Protein AF-A0A7C1DP06-F1 (afdb_monomer_lite)

Sequence (91 aa):
MLVSESWYHKLDPPARELVTRAAKEAAQYEWKWAAEQDKIALQQCLDRGMTIHKLEDEPVWQERARSLWPKFYEQVGGQEVIDEVVGIMAK

Structure (mmCIF, N/CA/C/O backbone):
data_AF-A0A7C1DP06-F1
#
_entry.id   AF-A0A7C1DP06-F1
#
loop_
_atom_site.group_PDB
_atom_site.id
_atom_site.type_symbol
_atom_site.label_atom_id
_atom_site.label_alt_id
_atom_site.label_comp_id
_atom_site.label_asym_id
_atom_site.label_entity_id
_atom_site.label_seq_id
_atom_site.pdbx_PDB_ins_code
_atom_site.Cartn_x
_atom_site.Cartn_y
_atom_site.Cartn_z
_atom_site.occupancy
_atom_site.B_iso_or_equiv
_atom_site.auth_seq_id
_atom_site.auth_comp_id
_atom_site.auth_asym_id
_atom_site.auth_atom_id
_atom_site.pdbx_PDB_model_num
ATOM 1 N N . MET A 1 1 ? 2.905 -2.948 -8.485 1.00 81.19 1 MET A N 1
ATOM 2 C CA . MET A 1 1 ? 3.620 -4.018 -9.218 1.00 81.19 1 MET A CA 1
ATOM 3 C C . MET A 1 1 ? 5.072 -3.606 -9.390 1.00 81.19 1 MET A C 1
ATOM 5 O O . MET A 1 1 ? 5.309 -2.462 -9.753 1.00 81.19 1 MET A O 1
ATOM 9 N N . LEU A 1 2 ? 6.018 -4.510 -9.136 1.00 90.94 2 LEU A N 1
ATOM 10 C CA . LEU A 1 2 ? 7.437 -4.309 -9.435 1.00 90.94 2 LEU A CA 1
ATOM 11 C C . LEU A 1 2 ? 7.891 -5.380 -10.429 1.00 90.94 2 LEU A C 1
ATOM 13 O O . LEU A 1 2 ? 7.452 -6.526 -10.348 1.00 90.94 2 LEU A O 1
ATOM 17 N N . VAL A 1 3 ? 8.755 -4.995 -11.363 1.00 93.12 3 VAL A N 1
ATOM 18 C CA . VAL A 1 3 ? 9.351 -5.878 -12.374 1.00 93.12 3 VAL A CA 1
ATOM 19 C C . VAL A 1 3 ? 10.845 -5.586 -12.478 1.00 93.12 3 VAL A C 1
ATOM 21 O O . VAL A 1 3 ? 11.303 -4.529 -12.048 1.00 93.12 3 VAL A O 1
ATOM 24 N N . SER A 1 4 ? 11.617 -6.510 -13.054 1.00 96.38 4 SER A N 1
ATOM 25 C CA . SER A 1 4 ? 13.046 -6.274 -13.284 1.00 96.38 4 SER A CA 1
ATOM 26 C C . SER A 1 4 ? 13.253 -5.099 -14.239 1.00 96.38 4 SER A C 1
ATOM 28 O O . SER A 1 4 ? 12.770 -5.120 -15.373 1.00 96.38 4 SER A O 1
ATOM 30 N N . GLU A 1 5 ? 14.038 -4.114 -13.807 1.00 94.62 5 GLU A N 1
ATOM 31 C CA . GLU A 1 5 ? 14.384 -2.946 -14.618 1.00 94.62 5 GLU A CA 1
ATOM 32 C C . GLU A 1 5 ? 15.101 -3.348 -15.917 1.00 94.62 5 GLU A C 1
ATOM 34 O O . GLU A 1 5 ? 14.764 -2.874 -17.001 1.00 94.62 5 GLU A O 1
ATOM 39 N N . SER A 1 6 ? 16.040 -4.296 -15.833 1.00 96.94 6 SER A N 1
ATOM 40 C CA . SER A 1 6 ? 16.798 -4.753 -17.005 1.00 96.94 6 SER A CA 1
ATOM 41 C C . SER A 1 6 ? 15.920 -5.417 -18.069 1.00 96.94 6 SER A C 1
ATOM 43 O O . SER A 1 6 ? 16.206 -5.311 -19.259 1.00 96.94 6 SER A O 1
ATOM 45 N N . TRP A 1 7 ? 14.853 -6.104 -17.656 1.00 97.25 7 TRP A N 1
ATOM 46 C CA . TRP A 1 7 ? 13.871 -6.674 -18.573 1.00 97.25 7 TRP A CA 1
ATOM 47 C C . TRP A 1 7 ? 13.002 -5.577 -19.187 1.00 97.25 7 TRP A C 1
ATOM 49 O O . TRP A 1 7 ? 12.822 -5.545 -20.401 1.00 97.25 7 TRP A O 1
ATOM 59 N N . TYR A 1 8 ? 12.525 -4.647 -18.363 1.00 96.00 8 TYR A N 1
ATOM 60 C CA . TYR A 1 8 ? 11.640 -3.575 -18.799 1.00 96.00 8 TYR A CA 1
ATOM 61 C C . TYR A 1 8 ? 12.297 -2.650 -19.839 1.00 96.00 8 TYR A C 1
ATOM 63 O O . TYR A 1 8 ? 11.664 -2.278 -20.828 1.00 96.00 8 TYR A O 1
ATOM 71 N N . HIS A 1 9 ? 13.589 -2.341 -19.680 1.00 95.38 9 HIS A N 1
ATOM 72 C CA . HIS A 1 9 ? 14.343 -1.542 -20.657 1.00 95.38 9 HIS A CA 1
ATOM 73 C C . HIS A 1 9 ? 14.614 -2.266 -21.980 1.00 95.38 9 HIS A C 1
ATOM 75 O O . HIS A 1 9 ? 14.826 -1.599 -22.990 1.00 95.38 9 HIS A O 1
ATOM 81 N N . LYS A 1 10 ? 14.590 -3.606 -22.004 1.00 97.19 10 LYS A N 1
ATOM 82 C CA . LYS A 1 10 ? 14.766 -4.397 -23.236 1.00 97.19 10 LYS A CA 1
ATOM 83 C C . LYS A 1 10 ? 13.518 -4.431 -24.119 1.00 97.19 10 LYS A C 1
ATOM 85 O O . LYS A 1 10 ? 13.621 -4.851 -25.267 1.00 97.19 10 LYS A O 1
ATOM 90 N N . LEU A 1 11 ? 12.358 -4.029 -23.597 1.00 96.75 11 LEU A N 1
ATOM 91 C CA . LEU A 1 11 ? 11.128 -3.932 -24.379 1.00 96.75 11 LEU A CA 1
ATOM 92 C C . LEU A 1 11 ? 11.245 -2.805 -25.410 1.00 96.75 11 LEU A C 1
ATOM 94 O O . LEU A 1 11 ? 11.766 -1.724 -25.114 1.00 96.75 11 LEU A O 1
ATOM 98 N N . ASP A 1 12 ? 10.716 -3.038 -26.607 1.00 97.56 12 ASP A N 1
ATOM 99 C CA . ASP A 1 12 ? 10.532 -1.978 -27.587 1.00 97.56 12 ASP A CA 1
ATOM 100 C C . ASP A 1 12 ? 9.502 -0.948 -27.073 1.00 97.56 12 ASP A C 1
ATOM 102 O O . ASP A 1 12 ? 8.669 -1.265 -26.212 1.00 97.56 12 ASP A O 1
ATOM 106 N N . PRO A 1 13 ? 9.552 0.313 -27.549 1.00 96.69 13 PRO A N 1
ATOM 107 C CA . PRO A 1 13 ? 8.712 1.377 -27.001 1.00 96.69 13 PRO A CA 1
ATOM 108 C C . PRO A 1 13 ? 7.205 1.046 -26.957 1.00 96.69 13 PRO A C 1
ATOM 110 O O . PRO A 1 13 ? 6.608 1.283 -25.903 1.00 96.69 13 PRO A O 1
ATOM 113 N N . PRO A 1 14 ? 6.594 0.440 -28.001 1.00 97.25 14 PRO A N 1
ATOM 114 C CA . PRO A 1 14 ? 5.181 0.059 -27.968 1.00 97.25 14 PRO A CA 1
ATOM 115 C C . PRO A 1 14 ? 4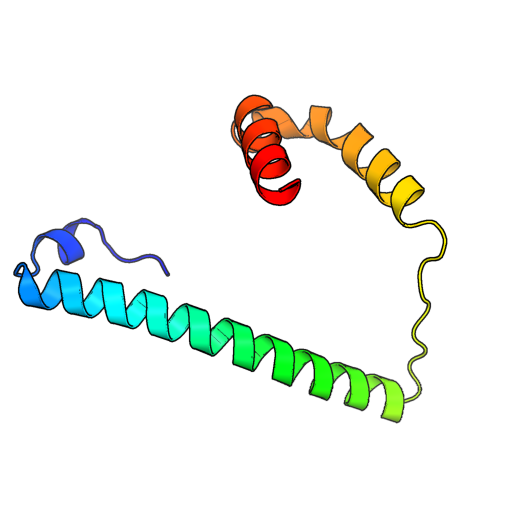.846 -0.986 -26.896 1.00 97.25 14 PRO A C 1
ATOM 117 O O . PRO A 1 14 ? 3.856 -0.833 -26.177 1.00 97.25 14 PRO A O 1
ATOM 120 N N . ALA A 1 15 ? 5.662 -2.036 -26.736 1.00 96.75 15 ALA A N 1
ATOM 121 C CA . ALA A 1 15 ? 5.413 -3.051 -25.713 1.00 96.75 15 ALA A CA 1
ATOM 122 C C . ALA A 1 15 ? 5.596 -2.485 -24.301 1.00 96.75 15 ALA A C 1
ATOM 124 O O . ALA A 1 15 ? 4.826 -2.804 -23.394 1.00 96.75 15 ALA A O 1
ATOM 125 N N . ARG A 1 16 ? 6.581 -1.604 -24.109 1.00 96.69 16 ARG A N 1
ATOM 126 C CA . ARG A 1 16 ? 6.821 -0.944 -22.823 1.00 96.69 16 ARG A CA 1
ATOM 127 C C . ARG A 1 16 ? 5.643 -0.065 -22.393 1.00 96.69 16 ARG A C 1
ATOM 129 O O . ARG A 1 16 ? 5.226 -0.099 -21.230 1.00 96.69 16 ARG A O 1
ATOM 136 N N . GLU A 1 17 ? 5.082 0.696 -23.330 1.00 96.75 17 GLU A N 1
ATOM 137 C CA . GLU A 1 17 ? 3.884 1.502 -23.093 1.00 96.75 17 GLU A CA 1
ATOM 138 C C . GLU A 1 17 ? 2.670 0.618 -22.784 1.00 96.75 17 GLU A C 1
ATOM 140 O O . GLU A 1 17 ? 1.954 0.869 -21.811 1.00 96.75 17 GLU A O 1
ATOM 145 N N . LEU A 1 18 ? 2.484 -0.465 -23.547 1.00 97.06 18 LEU A N 1
ATOM 146 C CA . LEU A 1 18 ? 1.414 -1.433 -23.320 1.00 97.06 18 LEU A CA 1
ATOM 147 C C . LEU A 1 18 ? 1.480 -2.040 -21.913 1.00 97.06 18 LEU A C 1
ATOM 149 O O . LEU A 1 18 ? 0.469 -2.050 -21.215 1.00 97.06 18 LEU A O 1
ATOM 153 N N . VAL A 1 19 ? 2.656 -2.504 -21.478 1.00 96.12 19 VAL A N 1
ATOM 154 C CA . VAL A 1 19 ? 2.854 -3.080 -20.136 1.00 96.12 19 VAL A CA 1
ATOM 155 C C . VAL A 1 19 ? 2.544 -2.050 -19.051 1.00 96.12 19 VAL A C 1
ATOM 157 O O . VAL A 1 19 ? 1.836 -2.362 -18.095 1.00 96.12 19 VAL A O 1
ATOM 160 N N . THR A 1 20 ? 3.010 -0.807 -19.209 1.00 95.69 20 THR A N 1
ATOM 161 C CA . THR A 1 20 ? 2.719 0.279 -18.257 1.00 95.69 20 THR A CA 1
ATOM 162 C C . THR A 1 20 ? 1.226 0.549 -18.147 1.00 95.69 20 THR A C 1
ATOM 164 O O . THR A 1 20 ? 0.695 0.690 -17.044 1.00 95.69 20 THR A O 1
ATOM 167 N N . ARG A 1 21 ? 0.541 0.637 -19.290 1.00 97.06 21 ARG A N 1
ATOM 168 C CA . ARG A 1 21 ? -0.897 0.890 -19.335 1.00 97.06 21 ARG A CA 1
ATOM 169 C C . ARG A 1 21 ? -1.673 -0.263 -18.706 1.00 97.06 21 ARG A C 1
ATOM 171 O O . ARG A 1 21 ? -2.486 -0.015 -17.822 1.00 97.06 21 ARG A O 1
ATOM 178 N N . ALA A 1 22 ? -1.351 -1.502 -19.072 1.00 97.19 22 ALA A N 1
ATOM 179 C CA . ALA A 1 22 ? -1.972 -2.692 -18.502 1.00 97.19 22 ALA A CA 1
ATOM 180 C C . ALA A 1 22 ? -1.770 -2.775 -16.980 1.00 97.19 22 ALA A C 1
ATOM 182 O O . ALA A 1 22 ? -2.713 -3.079 -16.257 1.00 97.19 22 ALA A O 1
ATOM 183 N N . ALA A 1 23 ? -0.579 -2.443 -16.468 1.00 96.31 23 ALA A N 1
ATOM 184 C CA . ALA A 1 23 ? -0.319 -2.424 -15.028 1.00 96.31 23 ALA A CA 1
ATOM 185 C C . ALA A 1 23 ? -1.177 -1.381 -14.289 1.00 96.31 23 ALA A C 1
ATOM 187 O O . ALA A 1 23 ? -1.687 -1.662 -13.204 1.00 96.31 23 ALA A O 1
ATOM 188 N N . LYS A 1 24 ? -1.371 -0.192 -14.877 1.00 96.56 24 LYS A N 1
ATOM 189 C CA . LYS A 1 24 ? -2.248 0.850 -14.316 1.00 96.56 24 LYS A CA 1
ATOM 190 C C . LYS A 1 24 ? -3.718 0.432 -14.345 1.00 96.56 24 LYS A C 1
ATOM 192 O O . LYS A 1 24 ? -4.407 0.593 -13.343 1.00 96.56 24 LYS A O 1
ATOM 197 N N . GLU A 1 25 ? -4.183 -0.111 -15.466 1.00 97.44 25 GLU A N 1
ATOM 198 C CA . GLU A 1 25 ? -5.557 -0.605 -15.623 1.00 97.44 25 GLU A CA 1
ATOM 199 C C . GLU A 1 25 ? -5.849 -1.745 -14.636 1.00 97.44 25 GLU A C 1
ATOM 201 O O . GLU A 1 25 ? -6.878 -1.728 -13.961 1.00 97.44 25 GLU A O 1
ATOM 206 N N . ALA A 1 26 ? -4.912 -2.684 -14.481 1.00 97.38 26 ALA A N 1
ATOM 207 C CA . ALA A 1 26 ? -5.018 -3.774 -13.519 1.00 97.38 26 ALA A CA 1
ATOM 208 C C . ALA A 1 26 ? -5.095 -3.259 -12.075 1.00 97.38 26 ALA A C 1
ATOM 210 O O . ALA A 1 26 ? -5.990 -3.672 -11.347 1.00 97.38 26 ALA A O 1
ATOM 211 N N . ALA A 1 27 ? -4.229 -2.318 -11.677 1.00 96.56 27 ALA A N 1
ATOM 212 C CA . ALA A 1 27 ? -4.264 -1.733 -10.333 1.00 96.56 27 ALA A CA 1
ATOM 213 C C . ALA A 1 27 ? -5.591 -1.005 -10.049 1.00 96.56 27 ALA A C 1
ATOM 215 O O . ALA A 1 27 ? -6.174 -1.154 -8.978 1.00 96.56 27 ALA A O 1
ATOM 216 N N . GLN A 1 28 ? -6.112 -0.253 -11.023 1.00 96.38 28 GLN A N 1
ATOM 217 C CA . GLN A 1 28 ? -7.405 0.425 -10.883 1.00 96.38 28 GLN A CA 1
ATOM 218 C C . GLN A 1 28 ? -8.570 -0.559 -10.749 1.00 96.38 28 GLN A C 1
ATOM 220 O O . GLN A 1 28 ? -9.503 -0.310 -9.984 1.00 96.38 28 GLN A O 1
ATOM 225 N N . TYR A 1 29 ? -8.541 -1.654 -11.511 1.00 97.44 29 TYR A N 1
ATOM 226 C CA . TYR A 1 29 ? -9.538 -2.709 -11.394 1.00 97.44 29 TYR A CA 1
ATOM 227 C C . TYR A 1 29 ? -9.439 -3.416 -10.038 1.00 97.44 29 TYR A C 1
ATOM 229 O O . TYR A 1 29 ? -10.452 -3.568 -9.358 1.00 97.44 29 TYR A O 1
ATOM 237 N N . GLU A 1 30 ? -8.225 -3.777 -9.618 1.00 96.75 30 GLU A N 1
ATOM 238 C CA . GLU A 1 30 ? -7.953 -4.423 -8.334 1.00 96.75 30 GLU A CA 1
ATOM 239 C C . GLU A 1 30 ? -8.472 -3.586 -7.163 1.00 96.75 30 GLU A C 1
ATOM 241 O O . GLU A 1 30 ? -9.138 -4.132 -6.293 1.00 96.75 30 GLU A O 1
ATOM 246 N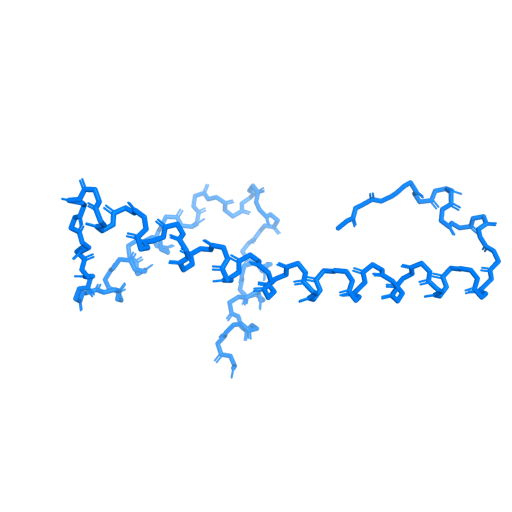 N . TRP A 1 31 ? -8.265 -2.264 -7.158 1.00 95.81 31 TRP A N 1
ATOM 247 C CA . TRP A 1 31 ? -8.793 -1.394 -6.099 1.00 95.81 31 TRP A CA 1
ATOM 248 C C . TRP A 1 31 ? -10.317 -1.433 -5.991 1.00 95.81 31 TRP A C 1
ATOM 250 O O . TRP A 1 31 ? -10.857 -1.479 -4.885 1.00 95.81 31 TRP A O 1
ATOM 260 N N . LYS A 1 32 ? -11.024 -1.435 -7.127 1.00 96.38 32 LYS A N 1
ATOM 261 C CA . LYS A 1 32 ? -12.491 -1.548 -7.134 1.00 96.38 32 LYS A CA 1
ATOM 262 C C . LYS A 1 32 ? -12.928 -2.909 -6.613 1.00 96.38 32 LYS A C 1
ATOM 264 O O . LYS A 1 32 ? -13.797 -2.980 -5.749 1.00 96.38 32 LYS A O 1
ATOM 269 N N . TRP A 1 33 ? -12.293 -3.966 -7.108 1.00 97.75 33 TRP A N 1
ATOM 270 C CA . TRP A 1 33 ? -12.597 -5.328 -6.702 1.00 97.75 33 TRP A CA 1
ATOM 271 C C . TRP A 1 33 ? -12.315 -5.558 -5.211 1.00 97.75 33 TRP A C 1
ATOM 273 O O . TRP A 1 33 ? -13.163 -6.110 -4.519 1.00 97.75 33 TRP A O 1
ATOM 283 N N . ALA A 1 34 ? -11.190 -5.070 -4.683 1.00 97.69 34 ALA A N 1
ATOM 284 C CA . ALA A 1 34 ? -10.854 -5.146 -3.263 1.00 97.69 34 ALA A CA 1
ATOM 285 C C . ALA A 1 34 ? -11.914 -4.447 -2.399 1.00 97.69 34 ALA A C 1
ATOM 287 O O . ALA A 1 34 ? -12.424 -5.046 -1.459 1.00 97.69 34 ALA A O 1
ATOM 288 N N . ALA A 1 35 ? -12.347 -3.240 -2.781 1.00 97.06 35 ALA A N 1
ATOM 289 C CA . ALA A 1 35 ? -13.415 -2.534 -2.074 1.00 97.06 35 ALA A CA 1
ATOM 290 C C . ALA A 1 35 ? -14.765 -3.283 -2.113 1.00 97.06 35 ALA A C 1
ATOM 292 O O . ALA A 1 35 ? -15.565 -3.178 -1.181 1.00 97.06 35 ALA A O 1
ATOM 293 N N . GLU A 1 36 ? -15.055 -4.028 -3.184 1.00 97.50 36 GLU A N 1
ATOM 294 C CA . GLU A 1 36 ? -16.225 -4.912 -3.255 1.00 97.50 36 GLU A CA 1
ATOM 295 C C . GLU A 1 36 ? -16.070 -6.132 -2.340 1.00 97.50 36 GLU A C 1
ATOM 297 O O . GLU A 1 36 ? -17.004 -6.467 -1.607 1.00 97.50 36 GLU A O 1
ATOM 302 N N . GLN A 1 37 ? -14.896 -6.768 -2.336 1.00 98.06 37 GLN A N 1
ATOM 303 C CA . GLN A 1 37 ? -14.616 -7.909 -1.466 1.00 98.06 37 GLN A CA 1
ATOM 304 C C . GLN A 1 37 ? -14.650 -7.523 0.013 1.00 98.06 37 GLN A C 1
ATOM 306 O O . GLN A 1 37 ? -15.224 -8.263 0.807 1.00 98.06 37 GLN A O 1
ATOM 311 N N . ASP A 1 38 ? -14.141 -6.347 0.380 1.00 97.12 38 ASP A N 1
ATOM 312 C CA . ASP A 1 38 ? -14.196 -5.837 1.751 1.00 97.12 38 ASP A CA 1
ATOM 313 C C . ASP A 1 38 ? -15.642 -5.686 2.239 1.00 97.12 38 ASP A C 1
ATOM 315 O O . ASP A 1 38 ? -15.956 -6.034 3.378 1.00 97.12 38 ASP A O 1
ATOM 319 N N . LYS A 1 39 ? -16.566 -5.242 1.373 1.00 96.56 39 LYS A N 1
ATOM 320 C CA . LYS A 1 39 ? -18.000 -5.167 1.711 1.00 96.56 39 LYS A CA 1
ATOM 321 C C . LYS A 1 39 ? -18.609 -6.549 1.929 1.00 96.56 39 LYS A C 1
ATOM 323 O O . LYS A 1 39 ? -19.390 -6.731 2.862 1.00 96.56 39 LYS A O 1
ATOM 328 N N . ILE A 1 40 ? -18.257 -7.518 1.083 1.00 97.62 40 ILE A N 1
ATOM 329 C CA . ILE A 1 40 ? -18.722 -8.903 1.223 1.00 97.62 40 ILE A CA 1
ATOM 330 C C . ILE A 1 40 ? -18.185 -9.503 2.527 1.00 97.62 40 ILE A C 1
ATOM 332 O O . ILE A 1 40 ? -18.950 -10.090 3.291 1.00 97.62 40 ILE A O 1
ATOM 336 N N . ALA A 1 41 ? -16.893 -9.324 2.807 1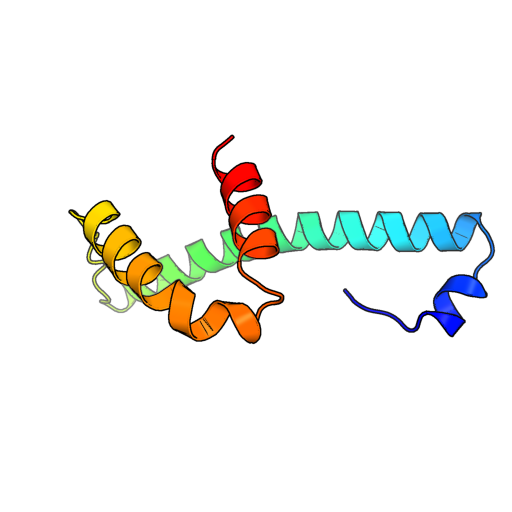.00 96.88 41 ALA A N 1
ATOM 337 C CA . ALA A 1 41 ? -16.252 -9.794 4.029 1.00 96.88 41 ALA A CA 1
ATOM 338 C C . ALA A 1 41 ? -16.877 -9.151 5.275 1.00 96.88 41 ALA A C 1
ATOM 340 O O . ALA A 1 41 ? -17.177 -9.847 6.244 1.00 96.88 41 ALA A O 1
ATOM 341 N N . LEU A 1 42 ? -17.159 -7.846 5.232 1.00 96.06 42 LEU A N 1
ATOM 342 C CA . LEU A 1 42 ? -17.850 -7.150 6.312 1.00 96.06 42 LEU A CA 1
ATOM 343 C C . LEU A 1 42 ? -19.223 -7.768 6.592 1.00 96.06 42 LEU A C 1
ATOM 345 O O . LEU A 1 42 ? -19.518 -8.094 7.742 1.00 96.06 42 LEU A O 1
ATOM 349 N N . GLN A 1 43 ? -20.038 -7.973 5.553 1.00 96.94 43 GLN A N 1
ATOM 350 C CA . GLN A 1 43 ? -21.357 -8.589 5.699 1.00 96.94 43 GLN A CA 1
ATOM 351 C C . GLN A 1 43 ? -21.248 -9.999 6.290 1.00 96.94 43 GLN A C 1
ATOM 353 O O . GLN A 1 43 ? -21.957 -10.335 7.231 1.00 96.94 43 GLN A O 1
ATOM 358 N N . GLN A 1 44 ? -20.289 -10.792 5.813 1.00 97.88 44 GLN A N 1
ATOM 359 C CA . GLN A 1 44 ? -20.019 -12.129 6.335 1.00 97.88 44 GLN A CA 1
ATOM 360 C C . GLN A 1 44 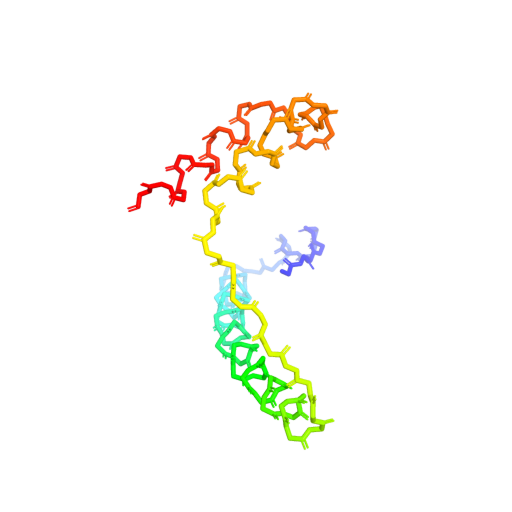? -19.643 -12.143 7.822 1.00 97.88 44 GLN A C 1
ATOM 362 O O . GLN A 1 44 ? -19.960 -13.114 8.516 1.00 97.88 44 GLN A O 1
ATOM 367 N N . CYS A 1 45 ? -18.949 -11.115 8.310 1.00 97.44 45 CYS A N 1
ATOM 368 C CA . CYS A 1 45 ? -18.640 -10.977 9.729 1.00 97.44 45 CYS A CA 1
ATOM 369 C C . CYS A 1 45 ? -19.879 -10.588 10.545 1.00 97.44 45 CYS A C 1
ATOM 371 O O . CYS A 1 45 ? -20.108 -11.163 11.610 1.00 97.44 45 CYS A O 1
ATOM 373 N N . LEU A 1 46 ? -20.696 -9.658 10.040 1.00 97.00 46 LEU A N 1
ATOM 374 C CA . LEU A 1 46 ? -21.957 -9.256 10.675 1.00 97.00 46 LEU A CA 1
ATOM 375 C C . LEU A 1 46 ? -22.932 -10.436 10.789 1.00 97.00 46 LEU A C 1
ATOM 377 O O . LEU A 1 46 ? -23.475 -10.685 11.863 1.00 97.00 46 LEU A O 1
ATOM 381 N N . ASP A 1 47 ? -23.076 -11.221 9.720 1.00 97.56 47 ASP A N 1
ATOM 382 C CA . ASP A 1 47 ? -23.935 -12.412 9.681 1.00 97.56 47 ASP A CA 1
ATOM 383 C C . ASP A 1 47 ? -23.497 -13.482 10.697 1.00 97.56 47 ASP A C 1
ATOM 385 O O . ASP A 1 47 ? -24.301 -14.299 11.146 1.00 97.56 47 ASP A O 1
ATOM 389 N N . ARG A 1 48 ? -22.215 -13.473 11.086 1.00 97.69 48 ARG A N 1
ATOM 390 C CA . ARG A 1 48 ? -21.633 -14.358 12.108 1.00 97.69 48 ARG A CA 1
ATOM 391 C C . ARG A 1 48 ? -21.632 -13.750 13.514 1.00 97.69 48 ARG A C 1
ATOM 393 O O . ARG A 1 48 ? -21.038 -14.328 14.421 1.00 97.69 48 ARG A O 1
ATOM 400 N N . GLY A 1 49 ? -22.309 -12.620 13.707 1.00 97.00 49 GLY A N 1
ATOM 401 C CA . GLY A 1 49 ? -22.512 -11.995 15.013 1.00 97.00 49 GLY A CA 1
ATOM 402 C C . GLY A 1 49 ? -21.400 -11.042 15.453 1.00 97.00 49 GLY A C 1
ATOM 403 O O . GLY A 1 49 ? -21.342 -10.699 16.632 1.00 97.00 49 GLY A O 1
ATOM 404 N N . MET A 1 50 ? -20.515 -10.609 14.548 1.00 96.88 50 MET A N 1
ATOM 405 C CA . MET A 1 50 ? -19.548 -9.553 14.856 1.00 96.88 50 MET A CA 1
ATOM 406 C C . MET A 1 50 ? -20.250 -8.191 14.950 1.00 96.88 50 MET A C 1
ATOM 408 O O . MET A 1 50 ? -21.109 -7.872 14.131 1.00 96.88 50 MET A O 1
ATOM 412 N N . THR A 1 51 ? -19.838 -7.360 15.908 1.00 95.19 51 THR A N 1
ATOM 413 C CA . THR A 1 51 ? -20.351 -5.992 16.084 1.00 95.19 51 THR A CA 1
ATOM 414 C C . THR A 1 51 ? -19.330 -4.975 15.591 1.00 95.19 51 THR A C 1
ATOM 416 O O . THR A 1 51 ? -18.151 -5.051 15.934 1.00 95.19 51 THR A O 1
ATOM 419 N N . ILE A 1 52 ? -19.781 -3.992 14.811 1.00 92.75 52 ILE A N 1
ATOM 420 C CA . ILE A 1 52 ? -18.947 -2.860 14.400 1.00 92.75 52 ILE A CA 1
ATOM 421 C C . ILE A 1 52 ? -19.046 -1.769 15.463 1.00 92.75 52 ILE A C 1
ATOM 423 O O . ILE A 1 52 ? -20.128 -1.246 15.726 1.00 92.75 52 ILE A O 1
ATOM 427 N N . HIS A 1 53 ? -17.904 -1.384 16.025 1.00 91.44 53 HIS A N 1
A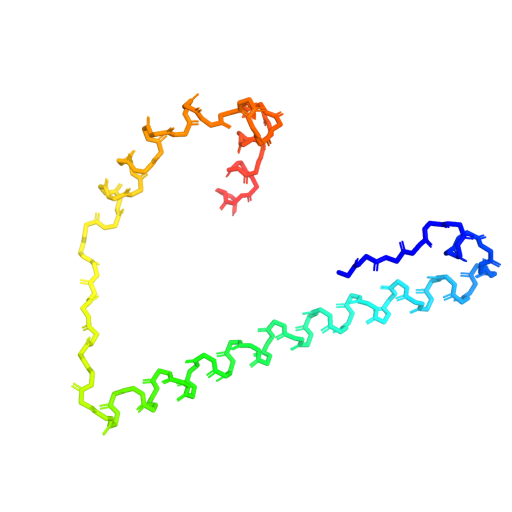TOM 428 C CA . HIS A 1 53 ? -17.795 -0.208 16.879 1.00 91.44 53 HIS A CA 1
ATOM 429 C C . HIS A 1 53 ? -17.235 0.948 16.060 1.00 91.44 53 HIS A C 1
ATOM 431 O O . HIS A 1 53 ? -16.111 0.881 15.563 1.00 91.44 53 HIS A O 1
ATOM 437 N N . LYS A 1 54 ? -18.038 2.000 15.891 1.00 88.94 54 LYS A N 1
ATOM 438 C CA . LYS A 1 54 ? -17.601 3.213 15.207 1.00 88.94 54 LYS A CA 1
ATOM 439 C C . LYS A 1 54 ? -16.855 4.105 16.192 1.00 88.94 54 LYS A C 1
ATOM 441 O O . LYS A 1 54 ? -17.319 4.319 17.307 1.00 88.94 54 LYS A O 1
ATOM 446 N N . LEU A 1 55 ? -15.715 4.623 15.757 1.00 91.62 55 LEU A N 1
ATOM 447 C CA . LEU A 1 55 ? -14.950 5.596 16.518 1.00 91.62 55 LEU A CA 1
ATOM 448 C C . LEU A 1 55 ? -15.648 6.962 16.474 1.00 91.62 55 LEU A C 1
ATOM 450 O O . LEU A 1 55 ? -16.020 7.422 15.394 1.00 91.62 55 LEU A O 1
ATOM 454 N N . GLU A 1 56 ? -15.833 7.599 17.627 1.00 91.81 56 GLU A N 1
ATOM 455 C CA . GLU A 1 56 ? -16.462 8.927 17.723 1.00 91.81 56 GLU A CA 1
ATOM 456 C C . GLU A 1 56 ? -15.426 10.061 17.734 1.00 91.81 56 GLU A C 1
ATOM 458 O O . GLU A 1 56 ? -15.710 11.176 17.304 1.00 91.81 56 GLU A O 1
ATOM 463 N N . ASP A 1 57 ? -14.204 9.767 18.178 1.00 93.44 57 ASP A N 1
ATOM 464 C CA . ASP A 1 57 ? -13.121 10.712 18.438 1.00 93.44 57 ASP A CA 1
ATOM 465 C C . ASP A 1 57 ? -11.908 10.481 17.523 1.00 93.44 57 ASP A C 1
ATOM 467 O O . ASP A 1 57 ? -10.760 10.645 17.931 1.00 93.44 57 ASP A O 1
ATOM 471 N N . GLU A 1 58 ? -12.150 10.132 16.256 1.00 90.00 58 GLU A N 1
ATOM 472 C CA . GLU A 1 58 ? -11.101 9.863 15.261 1.00 90.00 58 GLU A CA 1
ATOM 473 C C . GLU A 1 58 ? -9.958 10.905 15.236 1.00 90.00 58 GLU A C 1
ATOM 475 O O . GLU A 1 58 ? -8.795 10.490 15.209 1.00 90.00 58 GLU A O 1
ATOM 480 N N . PRO A 1 59 ? -10.208 12.229 15.344 1.00 91.19 59 PRO A N 1
ATOM 481 C CA . PRO A 1 59 ? -9.130 13.218 15.399 1.00 91.19 59 PRO A CA 1
ATOM 482 C C . PRO A 1 59 ? -8.157 13.018 16.570 1.00 91.19 59 PRO A C 1
ATOM 484 O O . PRO A 1 59 ? -6.953 13.199 16.396 1.00 91.19 59 PRO A O 1
ATOM 487 N N . VAL A 1 60 ? -8.645 12.591 17.742 1.00 94.44 60 VAL A N 1
ATOM 488 C CA . VAL A 1 60 ? -7.810 12.329 18.929 1.00 94.44 60 VAL A CA 1
ATOM 489 C C . VAL A 1 60 ? -6.873 11.153 18.665 1.00 94.44 60 VAL A C 1
ATOM 491 O O . VAL A 1 60 ? -5.697 11.180 19.034 1.00 94.44 60 VAL A O 1
ATOM 494 N N . TRP A 1 61 ? -7.373 10.119 17.990 1.00 93.56 61 TRP A N 1
ATOM 495 C CA . TRP A 1 61 ? -6.572 8.959 17.608 1.00 93.56 61 TRP A CA 1
ATOM 496 C C . TRP A 1 61 ? -5.523 9.318 16.565 1.00 93.56 61 TRP A C 1
ATOM 498 O O . TRP A 1 61 ? -4.367 8.915 16.703 1.00 93.56 61 TRP A O 1
ATOM 508 N N . GLN A 1 62 ? -5.898 10.116 15.563 1.00 91.25 62 GLN A N 1
ATOM 509 C CA . GLN A 1 62 ? -4.960 10.605 14.558 1.00 91.25 62 GLN A CA 1
ATOM 510 C C . GLN A 1 62 ? -3.850 11.455 15.191 1.00 91.25 62 GLN A C 1
ATOM 512 O O . GLN A 1 62 ? -2.680 11.234 14.889 1.00 91.25 62 GLN A O 1
ATOM 517 N N . GLU A 1 63 ? -4.179 12.378 16.097 1.00 92.88 63 GLU A N 1
ATOM 518 C CA . GLU A 1 63 ? -3.196 13.209 16.804 1.00 92.88 63 GLU A CA 1
ATOM 519 C C . GLU A 1 63 ? -2.221 12.355 17.625 1.00 92.88 63 GLU A C 1
ATOM 521 O O . GLU A 1 63 ? -0.999 12.485 17.498 1.00 92.88 63 GLU A O 1
ATOM 526 N N . ARG A 1 64 ? -2.748 11.415 18.419 1.00 94.00 64 ARG A N 1
ATOM 527 C CA . ARG A 1 64 ? -1.923 10.501 19.218 1.00 94.00 64 ARG A CA 1
ATOM 528 C C . ARG A 1 64 ? -1.028 9.631 18.342 1.00 94.00 64 ARG A C 1
ATOM 530 O O . ARG A 1 64 ? 0.148 9.478 18.663 1.00 94.00 64 ARG A O 1
ATOM 537 N N . ALA A 1 65 ? -1.537 9.105 17.230 1.00 91.88 65 ALA A N 1
ATOM 538 C CA . ALA A 1 65 ? -0.735 8.336 16.284 1.00 91.88 65 ALA A CA 1
ATOM 539 C C . ALA A 1 65 ? 0.375 9.195 15.654 1.00 91.88 65 ALA A C 1
ATOM 541 O O . ALA A 1 65 ? 1.532 8.775 15.632 1.00 91.88 65 ALA A O 1
ATOM 542 N N . ARG A 1 66 ? 0.053 10.422 15.221 1.00 91.56 66 ARG A N 1
ATOM 543 C CA . ARG A 1 66 ? 1.017 11.375 14.644 1.00 91.56 66 ARG A CA 1
ATOM 544 C C . ARG A 1 66 ? 2.120 11.764 15.619 1.00 91.56 66 ARG A C 1
ATOM 546 O O . ARG A 1 66 ? 3.270 11.888 15.211 1.00 91.56 66 ARG A O 1
ATOM 553 N N . SER A 1 67 ? 1.815 11.864 16.913 1.00 94.00 67 SER A N 1
ATOM 554 C CA . SER A 1 67 ? 2.823 12.145 17.947 1.00 94.00 67 SER A CA 1
ATOM 555 C C . SER A 1 67 ? 3.940 11.091 18.026 1.00 94.00 67 SER A C 1
ATOM 557 O O . SER A 1 67 ? 5.028 11.373 18.528 1.00 94.00 67 SER A O 1
ATOM 559 N N . LEU A 1 68 ? 3.698 9.875 17.518 1.00 93.50 68 LEU A N 1
ATOM 560 C CA . LEU A 1 68 ? 4.696 8.807 17.468 1.00 93.50 68 LEU A CA 1
ATOM 561 C C . LEU A 1 68 ? 5.579 8.876 16.224 1.00 93.50 68 LEU A C 1
ATOM 563 O O . LEU A 1 68 ? 6.666 8.301 16.242 1.00 93.50 68 LEU A O 1
ATOM 567 N N . TRP A 1 69 ? 5.145 9.563 15.166 1.00 92.88 69 TRP A N 1
ATOM 568 C CA . TRP A 1 69 ? 5.847 9.574 13.886 1.00 92.88 69 TRP A CA 1
ATOM 569 C C . TRP A 1 69 ? 7.301 10.055 13.970 1.00 92.88 69 TRP A C 1
ATOM 57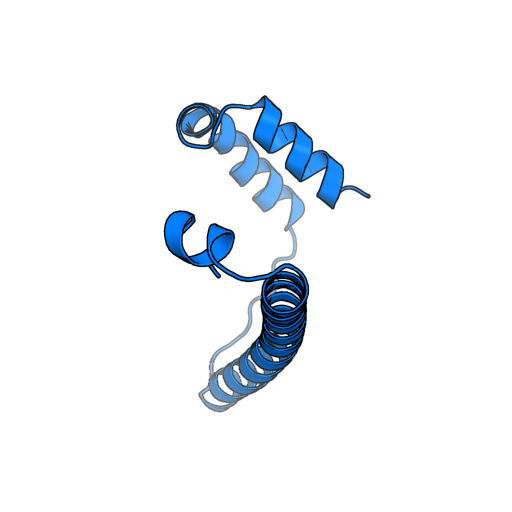1 O O . TRP A 1 69 ? 8.134 9.400 13.343 1.00 92.88 69 TRP A O 1
ATOM 581 N N . PRO A 1 70 ? 7.673 11.064 14.794 1.00 93.56 70 PRO A N 1
ATOM 582 C CA . PRO A 1 70 ? 9.069 11.484 14.922 1.00 93.56 70 PRO A CA 1
ATOM 583 C C . PRO A 1 70 ? 10.045 10.367 15.300 1.00 93.56 70 PRO A C 1
ATOM 585 O O . PRO A 1 70 ? 11.220 10.428 14.956 1.00 93.56 70 PRO A O 1
ATOM 588 N N . LYS A 1 71 ? 9.568 9.309 15.970 1.00 93.75 71 LYS A N 1
ATOM 589 C CA . LYS A 1 71 ? 10.391 8.141 16.323 1.00 93.75 71 LYS A CA 1
ATOM 590 C C . LYS A 1 71 ? 10.747 7.266 15.117 1.00 93.75 71 LYS A C 1
ATOM 592 O O . LYS A 1 71 ? 11.656 6.450 15.218 1.00 93.75 71 LYS A O 1
ATOM 597 N N . PHE A 1 72 ? 10.020 7.410 14.012 1.00 92.25 72 PHE A N 1
ATOM 598 C CA . PHE A 1 72 ? 10.111 6.557 12.829 1.00 92.25 72 PHE A CA 1
ATOM 599 C C . PHE A 1 72 ? 10.572 7.302 11.575 1.00 92.25 72 PHE A C 1
ATOM 601 O O . PHE A 1 72 ? 10.810 6.645 10.568 1.00 92.25 72 PHE A O 1
ATOM 608 N N . TYR A 1 73 ? 10.741 8.629 11.623 1.00 91.25 73 TYR A N 1
ATOM 609 C CA . TYR A 1 73 ? 11.123 9.448 10.464 1.00 91.25 73 TYR A CA 1
ATOM 610 C C . TYR A 1 73 ? 12.339 8.892 9.717 1.00 91.25 73 TYR A C 1
ATOM 612 O O . TYR A 1 73 ? 12.256 8.653 8.516 1.00 91.25 73 TYR A O 1
ATOM 620 N N . GLU A 1 74 ? 13.419 8.565 10.425 1.00 90.31 74 GLU A N 1
ATOM 621 C CA . GLU A 1 74 ? 14.635 8.003 9.817 1.00 90.31 74 GLU A CA 1
ATOM 622 C C . GLU A 1 74 ? 14.399 6.671 9.082 1.00 90.31 74 GLU A C 1
ATOM 624 O O . GLU A 1 74 ? 15.082 6.360 8.111 1.00 90.31 74 GLU A O 1
ATOM 629 N N . GLN A 1 75 ? 13.415 5.875 9.508 1.00 91.50 75 GLN A N 1
ATOM 630 C CA . GLN A 1 75 ? 13.130 4.564 8.913 1.00 91.50 75 GLN A CA 1
ATOM 631 C C . GLN A 1 75 ? 12.300 4.659 7.631 1.00 91.50 75 GLN A C 1
ATOM 633 O O . GLN A 1 75 ? 12.268 3.708 6.853 1.00 91.50 75 GLN A O 1
ATOM 638 N N . VAL A 1 76 ? 11.616 5.784 7.415 1.00 86.81 76 VAL A N 1
ATOM 639 C CA . VAL A 1 76 ? 10.654 5.962 6.317 1.00 86.81 76 VAL A CA 1
ATOM 640 C C . VAL A 1 76 ? 11.082 7.032 5.309 1.00 86.81 76 VAL A C 1
ATOM 642 O O . VAL A 1 76 ? 10.274 7.463 4.493 1.00 86.81 76 VAL A O 1
ATOM 645 N N . GLY A 1 77 ? 12.359 7.427 5.328 1.00 86.19 77 GLY A N 1
ATOM 646 C CA . GLY A 1 77 ? 12.928 8.380 4.368 1.00 86.19 77 GLY A CA 1
ATOM 647 C C . GLY A 1 77 ? 12.969 9.832 4.848 1.00 86.19 77 GLY A C 1
ATOM 648 O O . GLY A 1 77 ? 13.201 10.726 4.042 1.00 86.19 77 GLY A O 1
ATOM 649 N N . GLY A 1 78 ? 12.783 10.067 6.148 1.00 92.69 78 GLY A N 1
ATOM 650 C CA . GLY A 1 78 ? 12.852 11.384 6.776 1.00 92.69 78 GLY A CA 1
ATOM 651 C C . GLY A 1 78 ? 11.493 12.072 6.907 1.00 92.69 78 GLY A C 1
ATOM 652 O O . GLY A 1 78 ? 10.481 11.639 6.356 1.00 92.69 78 GLY A O 1
ATOM 653 N N . GLN A 1 79 ? 11.473 13.167 7.668 1.00 92.00 79 GLN A N 1
ATOM 654 C CA . GLN A 1 79 ? 10.257 13.947 7.904 1.00 92.00 79 GLN A CA 1
ATOM 655 C C . GLN A 1 79 ? 9.709 14.573 6.612 1.00 92.00 79 GLN A C 1
ATOM 657 O O . GLN A 1 79 ? 8.501 14.589 6.405 1.00 92.00 79 GLN A O 1
ATOM 662 N N . GLU A 1 80 ? 10.590 15.044 5.727 1.00 92.62 80 GLU A N 1
ATOM 663 C CA . GLU A 1 80 ? 10.210 15.757 4.500 1.00 92.62 80 GLU A CA 1
ATOM 664 C C . GLU A 1 80 ? 9.305 14.914 3.589 1.00 92.62 80 GLU A C 1
ATOM 666 O O . GLU A 1 80 ? 8.312 15.418 3.067 1.00 92.62 80 GLU A O 1
ATOM 671 N N . VAL A 1 81 ? 9.591 13.612 3.468 1.00 90.56 81 VAL A N 1
ATOM 672 C CA . VAL A 1 81 ? 8.779 12.670 2.679 1.00 90.56 81 VAL A CA 1
ATOM 673 C C . VAL A 1 81 ? 7.380 12.514 3.276 1.00 90.56 81 VAL A C 1
ATOM 675 O O . VAL A 1 81 ? 6.388 12.453 2.552 1.00 90.56 81 VAL A O 1
ATOM 678 N N . ILE A 1 82 ? 7.276 12.465 4.605 1.00 89.56 82 ILE A N 1
ATOM 679 C CA . ILE A 1 82 ? 5.983 12.365 5.289 1.00 89.56 82 ILE A CA 1
ATOM 680 C C . ILE A 1 82 ? 5.188 13.655 5.102 1.00 89.56 82 ILE A C 1
ATOM 682 O O . ILE A 1 82 ? 4.003 13.589 4.777 1.00 89.56 82 ILE A O 1
ATOM 686 N N . ASP A 1 83 ? 5.831 14.809 5.277 1.00 90.69 83 ASP A N 1
ATOM 687 C CA . ASP A 1 83 ? 5.197 16.118 5.122 1.00 90.69 83 ASP A CA 1
ATOM 688 C C . ASP A 1 83 ? 4.674 16.310 3.685 1.00 90.69 83 ASP A C 1
ATOM 690 O O . ASP A 1 83 ? 3.557 16.800 3.492 1.00 90.69 83 ASP A O 1
ATOM 694 N N . GLU A 1 84 ? 5.413 15.836 2.673 1.00 92.25 84 GLU A N 1
ATOM 695 C CA . GLU A 1 84 ? 4.960 15.811 1.277 1.00 92.25 84 GLU A CA 1
ATOM 696 C C . GLU A 1 84 ? 3.700 14.949 1.100 1.00 92.25 84 GLU A C 1
ATOM 698 O O . GLU A 1 84 ? 2.692 15.416 0.560 1.00 92.25 84 GLU A O 1
ATOM 703 N N . VAL A 1 85 ? 3.719 13.706 1.593 1.00 90.38 85 VAL A N 1
ATOM 704 C CA . VAL A 1 85 ? 2.584 12.777 1.469 1.00 90.38 85 VAL A CA 1
ATOM 705 C C . VAL A 1 85 ? 1.345 13.308 2.194 1.00 90.38 85 VAL A C 1
ATOM 707 O O . VAL A 1 85 ? 0.240 13.260 1.649 1.00 90.38 85 VAL A O 1
ATOM 710 N N . VAL A 1 86 ? 1.506 13.867 3.395 1.00 89.62 86 VAL A N 1
ATOM 711 C CA . VAL A 1 86 ? 0.409 14.509 4.136 1.00 89.62 86 VAL A CA 1
ATOM 712 C C . VAL A 1 86 ? -0.153 15.695 3.353 1.00 89.62 86 VAL A C 1
ATOM 714 O O . VAL A 1 86 ? -1.372 15.840 3.268 1.00 89.62 86 VAL A O 1
ATOM 717 N N . GLY A 1 87 ? 0.707 16.503 2.728 1.00 91.75 87 GLY A N 1
ATOM 718 C CA . GLY A 1 87 ? 0.292 17.619 1.879 1.00 91.75 87 GLY A CA 1
ATOM 719 C C . GLY A 1 87 ? -0.504 17.195 0.639 1.00 91.75 87 GLY A C 1
ATOM 720 O O . GLY A 1 87 ? -1.399 17.926 0.214 1.00 91.75 87 GLY A O 1
ATOM 721 N N . ILE A 1 88 ? -0.221 16.018 0.071 1.00 92.56 88 ILE A N 1
ATOM 722 C CA . ILE A 1 88 ? -0.995 15.447 -1.044 1.00 92.56 88 ILE A CA 1
ATOM 723 C C . ILE A 1 88 ? -2.390 15.021 -0.575 1.00 92.56 88 ILE A C 1
ATOM 725 O O . ILE A 1 88 ? -3.366 15.305 -1.261 1.00 92.56 88 ILE A O 1
ATOM 729 N N . MET A 1 89 ? -2.491 14.368 0.587 1.00 85.06 89 MET A N 1
ATOM 730 C CA . MET A 1 89 ? -3.766 13.872 1.129 1.00 85.06 89 MET A CA 1
ATOM 731 C C . MET A 1 89 ? -4.671 14.973 1.697 1.00 85.06 89 MET A C 1
ATOM 733 O O . MET A 1 89 ? -5.865 14.750 1.867 1.00 85.06 89 MET A O 1
ATOM 737 N N . ALA A 1 90 ? -4.109 16.133 2.046 1.00 78.75 90 ALA A N 1
ATOM 738 C CA . ALA A 1 90 ? -4.853 17.263 2.601 1.00 78.75 90 ALA A CA 1
ATOM 739 C C . ALA A 1 90 ? -5.556 18.135 1.537 1.00 78.75 90 ALA A C 1
ATOM 741 O O . ALA A 1 90 ? -6.223 19.105 1.903 1.00 78.75 90 ALA A O 1
ATOM 742 N N . LYS A 1 91 ? -5.383 17.825 0.246 1.00 51.16 91 LYS A N 1
ATOM 743 C CA . LYS A 1 91 ? -6.064 18.473 -0.887 1.00 51.16 91 LYS A CA 1
ATOM 744 C C . LYS A 1 91 ? -7.286 17.675 -1.320 1.00 51.16 91 LYS A C 1
ATOM 746 O O . LYS A 1 91 ? -8.278 18.334 -1.698 1.00 51.16 91 LYS A O 1
#

Radius of gyration: 20.19 Å; chains: 1; bounding box: 41×33×47 Å

Foldseek 3Di:
DDDDPVVLVPDDPVVNVVVVVVVVVVVVVVVVVVVVVVVVVVVVCVVVPDDDDDDPPVVVVVVVVVVCVVVCQVVPPHPVVVVVVVVVVVD

Secondary structure (DSSP, 8-state):
----HHHHHHS-HHHHHHHHHHHHHHHHHHHHHHHHHHHHHHHHHHHTT--PPPPS-HHHHHHHHHTTGGGTGGGGT-HHHHHHHHHHHT-

pLDDT: mean 93.62, std 5.79, range [51.16, 98.06]